Protein AF-A0A4Q3SIM5-F1 (afdb_monomer_lite)

Radius of gyration: 37.57 Å; chains: 1; bounding box: 42×60×110 Å

Foldseek 3Di:
DDDDDDDDDDDDDDDDDDDDDDDDPDPPPPPPPDPPDDDPLRVLVVLVVVLVVVLALVSLVVSCVVCVPDPCVVVSVVSNVVRVVVLVVLVVVLVVVVDPVSVVVSCVVHVPSPD

pLDDT: mean 82.18, std 20.48, range [38.56, 98.62]

Secondary structure (DSSP, 8-state):
-----PPP------------------STTSS-----PPPHHHHHHHHHHHHHHHTSHHHHHHHHHH-TT-TTHHHHHHHHHHHHHHHHHHHHHHHHH-SHHHHHHHHHH-TTS--

Structure (mmCIF, N/CA/C/O backbone):
data_AF-A0A4Q3SIM5-F1
#
_entry.id   AF-A0A4Q3SIM5-F1
#
loop_
_atom_site.group_PDB
_atom_site.id
_atom_site.type_symbol
_atom_site.label_atom_id
_atom_site.label_alt_id
_atom_site.label_comp_id
_atom_site.label_asym_id
_atom_site.label_entity_id
_atom_site.label_seq_id
_atom_site.pdbx_PDB_ins_code
_atom_site.Cartn_x
_atom_site.Cartn_y
_atom_site.Cartn_z
_atom_site.occupancy
_atom_site.B_iso_or_equiv
_atom_site.auth_seq_id
_atom_site.auth_comp_id
_atom_site.auth_asym_id
_atom_site.auth_atom_id
_atom_site.pdbx_PDB_model_num
ATOM 1 N N . MET A 1 1 ? 24.581 -48.963 86.687 1.00 40.38 1 MET A N 1
ATOM 2 C CA . MET A 1 1 ? 23.664 -49.337 85.584 1.00 40.38 1 MET A CA 1
ATOM 3 C C . MET A 1 1 ? 22.261 -48.961 86.050 1.00 40.38 1 MET A C 1
ATOM 5 O O . MET A 1 1 ? 21.754 -49.602 86.950 1.00 40.38 1 MET A O 1
ATOM 9 N N . SER A 1 2 ? 21.833 -47.716 85.843 1.00 38.56 2 SER A N 1
ATOM 10 C CA . SER A 1 2 ? 21.027 -47.254 84.698 1.00 38.56 2 SER A CA 1
ATOM 11 C C . SER A 1 2 ? 19.732 -48.053 84.518 1.00 38.56 2 SER A C 1
ATOM 13 O O . SER A 1 2 ? 19.782 -49.157 83.990 1.00 38.56 2 SER A O 1
ATOM 15 N N . ALA A 1 3 ? 18.597 -47.499 84.958 1.00 40.31 3 ALA A N 1
ATOM 16 C CA . ALA A 1 3 ? 17.528 -47.029 84.069 1.00 40.31 3 ALA A CA 1
ATOM 17 C C . ALA A 1 3 ? 16.211 -46.755 84.829 1.00 40.31 3 ALA A C 1
ATOM 19 O O . ALA A 1 3 ? 15.786 -47.536 85.671 1.00 40.31 3 ALA A O 1
ATOM 20 N N . ALA A 1 4 ? 15.558 -45.675 84.392 1.00 42.41 4 ALA A N 1
ATOM 21 C CA . ALA A 1 4 ? 14.113 -45.460 84.305 1.00 42.41 4 ALA A CA 1
ATOM 22 C C . ALA A 1 4 ? 13.261 -45.416 85.592 1.00 42.41 4 ALA A C 1
ATOM 24 O O . ALA A 1 4 ? 12.912 -46.435 86.175 1.00 42.41 4 ALA A O 1
ATOM 25 N N . ARG A 1 5 ? 12.676 -44.246 85.867 1.00 45.50 5 ARG A N 1
ATOM 26 C CA . ARG A 1 5 ? 11.342 -43.868 85.357 1.00 45.50 5 ARG A CA 1
ATOM 27 C C . ARG A 1 5 ? 11.050 -42.410 85.711 1.00 45.50 5 ARG A C 1
ATOM 29 O O . ARG A 1 5 ? 11.364 -41.951 86.800 1.00 45.50 5 ARG A O 1
ATOM 36 N N . SER A 1 6 ? 10.506 -41.696 84.736 1.00 45.12 6 SER A N 1
ATOM 37 C CA . SER A 1 6 ? 10.245 -40.261 84.769 1.00 45.12 6 SER A CA 1
ATOM 38 C C . SER A 1 6 ? 8.797 -40.021 85.190 1.00 45.12 6 SER A C 1
ATOM 40 O O . SER A 1 6 ? 7.884 -40.437 84.477 1.00 45.12 6 SER A O 1
ATOM 42 N N . ASP A 1 7 ? 8.585 -39.347 86.318 1.00 52.59 7 ASP A N 1
ATOM 43 C CA . ASP A 1 7 ? 7.264 -38.902 86.759 1.00 52.59 7 ASP A CA 1
ATOM 44 C C . ASP A 1 7 ? 6.828 -37.650 85.990 1.00 52.59 7 ASP A C 1
ATOM 46 O O . ASP A 1 7 ? 7.467 -36.596 86.027 1.00 52.59 7 ASP A O 1
ATOM 50 N N . ILE A 1 8 ? 5.711 -37.776 85.279 1.00 53.44 8 ILE A N 1
ATOM 51 C CA . ILE A 1 8 ? 5.031 -36.681 84.592 1.00 53.44 8 ILE A CA 1
ATOM 52 C C . ILE A 1 8 ? 4.026 -36.081 85.575 1.00 53.44 8 ILE A C 1
ATOM 54 O O . ILE A 1 8 ? 3.055 -36.737 85.949 1.0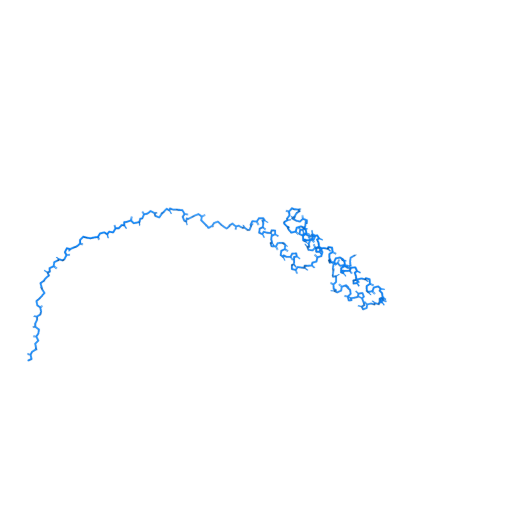0 53.44 8 ILE A O 1
ATOM 58 N N . LYS A 1 9 ? 4.208 -34.809 85.946 1.00 43.09 9 LYS A N 1
ATOM 59 C CA . LYS A 1 9 ? 3.145 -34.004 86.561 1.00 43.09 9 LYS A CA 1
ATOM 60 C C . LYS A 1 9 ? 2.892 -32.749 85.733 1.00 43.09 9 LYS A C 1
ATOM 62 O O . LYS A 1 9 ? 3.723 -31.852 85.627 1.00 43.09 9 LYS A O 1
ATOM 67 N N . THR A 1 10 ? 1.717 -32.742 85.124 1.00 45.31 10 THR A N 1
ATOM 68 C CA . THR A 1 10 ? 1.153 -31.721 84.244 1.00 45.31 10 THR A CA 1
ATOM 69 C C . THR A 1 10 ? 0.891 -30.414 84.997 1.00 45.31 10 THR A C 1
ATOM 71 O O . THR A 1 10 ? 0.291 -30.426 86.071 1.00 45.31 10 THR A O 1
ATOM 74 N N . ALA A 1 11 ? 1.264 -29.277 84.407 1.00 50.34 11 ALA A N 1
ATOM 75 C CA . ALA A 1 11 ? 0.803 -27.948 84.812 1.00 50.34 11 ALA A CA 1
ATOM 76 C C . ALA A 1 11 ? 0.301 -27.183 83.571 1.00 50.34 11 ALA A C 1
ATOM 78 O O . ALA A 1 11 ? 1.015 -27.147 82.565 1.00 50.34 11 ALA A O 1
ATOM 79 N N . PRO A 1 12 ? -0.898 -26.569 83.591 1.00 49.16 12 PRO A N 1
ATOM 80 C CA . PRO A 1 12 ? -1.408 -25.838 82.438 1.00 49.16 12 PRO A CA 1
ATOM 81 C C . PRO A 1 12 ? -0.855 -24.406 82.391 1.00 49.16 12 PRO A C 1
ATOM 83 O O . PRO A 1 12 ? -0.933 -23.650 83.361 1.00 49.16 12 PRO A O 1
ATOM 86 N N . ARG A 1 13 ? -0.323 -24.007 81.229 1.00 58.50 13 ARG A N 1
ATOM 87 C CA . ARG A 1 13 ? 0.082 -22.625 80.936 1.00 58.50 13 ARG A CA 1
ATOM 88 C C . ARG A 1 13 ? -1.114 -21.813 80.431 1.00 58.50 13 ARG A C 1
ATOM 90 O O . ARG A 1 13 ? -1.636 -22.056 79.350 1.00 58.50 13 ARG A O 1
ATOM 97 N N . ARG A 1 14 ? -1.499 -20.801 81.208 1.00 59.22 14 ARG A N 1
ATOM 98 C CA . ARG A 1 14 ? -2.359 -19.674 80.811 1.00 59.22 14 ARG A CA 1
ATOM 99 C C . ARG A 1 14 ? -1.575 -18.766 79.864 1.00 59.22 14 ARG A C 1
ATOM 101 O O . ARG A 1 14 ? -0.466 -18.419 80.235 1.00 59.22 14 ARG A O 1
ATOM 108 N N . ASN A 1 15 ? -2.144 -18.338 78.729 1.00 52.81 15 ASN A N 1
ATOM 109 C CA . ASN A 1 15 ? -1.779 -17.078 78.058 1.00 52.81 15 ASN A CA 1
ATOM 110 C C . ASN A 1 15 ? -2.859 -16.611 77.057 1.00 52.81 15 ASN A C 1
ATOM 112 O O . ASN A 1 15 ? -3.163 -17.284 76.081 1.00 52.81 15 ASN A O 1
ATOM 116 N N . ARG A 1 16 ? -3.418 -15.423 77.325 1.00 61.78 16 ARG A N 1
ATOM 117 C CA . ARG A 1 16 ? -4.335 -14.641 76.478 1.00 61.78 16 ARG A CA 1
ATOM 118 C C . ARG A 1 16 ? -3.514 -13.724 75.567 1.00 61.78 16 ARG A C 1
ATOM 120 O O . ARG A 1 16 ? -2.882 -12.848 76.150 1.00 61.78 16 ARG A O 1
ATOM 127 N N . ARG A 1 17 ? -3.574 -13.832 74.225 1.00 54.09 17 ARG A N 1
ATOM 128 C CA . ARG A 1 17 ? -3.292 -12.730 73.261 1.00 54.09 17 ARG A CA 1
ATOM 129 C C . ARG A 1 17 ? -3.956 -12.962 71.884 1.00 54.09 17 ARG A C 1
ATOM 131 O O . ARG A 1 17 ? -3.762 -14.010 71.292 1.00 54.09 17 ARG A O 1
ATOM 138 N N . LEU A 1 18 ? -4.712 -11.940 71.459 1.00 56.00 18 LEU A N 1
ATOM 139 C CA . LEU A 1 18 ? -5.096 -11.462 70.113 1.00 56.00 18 LEU A CA 1
ATOM 140 C C . LEU A 1 18 ? -5.219 -12.437 68.922 1.00 56.00 18 LEU A C 1
ATOM 142 O O . LEU A 1 18 ? -4.225 -12.962 68.438 1.00 56.00 18 LEU A O 1
ATOM 146 N N . ALA A 1 19 ? -6.409 -12.457 68.310 1.00 52.41 19 ALA A N 1
ATOM 147 C CA . ALA A 1 19 ? -6.571 -12.663 66.871 1.00 52.41 19 ALA A CA 1
ATOM 148 C C . ALA A 1 19 ? -7.595 -11.647 66.336 1.00 52.41 19 ALA A C 1
ATOM 150 O O . ALA A 1 19 ? -8.765 -11.663 66.712 1.00 52.41 19 ALA A O 1
ATOM 151 N N . ILE A 1 20 ? -7.114 -10.719 65.509 1.00 53.84 20 ILE A N 1
ATOM 152 C CA . ILE A 1 20 ? -7.913 -9.781 64.718 1.00 53.84 20 ILE A CA 1
ATOM 153 C C . ILE A 1 20 ? -8.626 -10.609 63.643 1.00 53.84 20 ILE A C 1
ATOM 155 O O . ILE A 1 20 ? -7.967 -11.222 62.805 1.00 53.84 20 ILE A O 1
ATOM 159 N N . LEU A 1 21 ? -9.957 -10.658 63.676 1.00 54.09 21 LEU A N 1
ATOM 160 C CA . LEU A 1 21 ? -10.756 -11.306 62.636 1.00 54.09 21 LEU A CA 1
ATOM 161 C C . LEU A 1 21 ? -10.899 -10.350 61.443 1.00 54.09 21 LEU A C 1
ATOM 163 O O . LEU A 1 21 ? -11.771 -9.486 61.432 1.00 54.09 21 LEU A O 1
ATOM 167 N N . VAL A 1 22 ? -10.042 -10.505 60.434 1.00 54.69 22 VAL A N 1
ATOM 168 C CA . VAL A 1 22 ? -10.318 -10.006 59.080 1.00 54.69 22 VAL A CA 1
ATOM 169 C C . VAL A 1 22 ? -11.207 -11.039 58.393 1.00 54.69 22 VAL A C 1
ATOM 171 O O . VAL A 1 22 ? -10.728 -12.110 58.036 1.00 54.69 22 VAL A O 1
ATOM 174 N N . ALA A 1 23 ? -12.494 -10.742 58.214 1.00 52.38 23 ALA A N 1
ATOM 175 C CA . ALA A 1 23 ? -13.365 -11.509 57.321 1.00 52.38 23 ALA A CA 1
ATOM 176 C C . ALA A 1 23 ? -14.599 -10.691 56.913 1.00 52.38 23 ALA A C 1
ATOM 178 O O . ALA A 1 23 ? -15.694 -10.871 57.435 1.00 52.38 23 ALA A O 1
ATOM 179 N N . ALA A 1 24 ? -14.421 -9.810 55.936 1.00 49.56 24 ALA A N 1
ATOM 180 C CA . ALA A 1 24 ? -15.479 -9.492 54.989 1.00 49.56 24 ALA A CA 1
ATOM 181 C C . ALA A 1 24 ? -14.825 -9.483 53.608 1.00 49.56 24 ALA A C 1
ATOM 183 O O . ALA A 1 24 ? -14.384 -8.454 53.105 1.00 49.56 24 ALA A O 1
ATOM 184 N N . VAL A 1 25 ? -14.671 -10.679 53.037 1.00 55.97 25 VAL A N 1
ATOM 185 C CA . VAL A 1 25 ? -14.401 -10.831 51.608 1.00 55.97 25 VAL A CA 1
ATOM 186 C C . VAL A 1 25 ? -15.656 -10.321 50.911 1.00 55.97 25 VAL A C 1
ATOM 188 O O . VAL A 1 25 ? -16.659 -11.027 50.831 1.00 55.97 25 VAL A O 1
ATOM 191 N N . SER A 1 26 ? -15.647 -9.054 50.503 1.00 55.00 26 SER A N 1
ATOM 192 C CA . SER A 1 26 ? -16.716 -8.488 49.687 1.00 55.00 26 SER A CA 1
ATOM 193 C C . SER A 1 26 ? -16.877 -9.352 48.439 1.00 55.00 26 SER A C 1
ATOM 195 O O . SER A 1 26 ? -15.901 -9.635 47.746 1.00 55.00 26 SER A O 1
ATOM 197 N N . ALA A 1 27 ? -18.111 -9.762 48.147 1.00 56.78 27 ALA A N 1
ATOM 198 C CA . ALA A 1 27 ? -18.493 -10.622 47.026 1.00 56.78 27 ALA A CA 1
ATOM 199 C C . ALA A 1 27 ? -18.291 -9.985 45.628 1.00 56.78 27 ALA A C 1
ATOM 201 O O . ALA A 1 27 ? -18.926 -10.384 44.657 1.00 56.78 27 ALA A O 1
ATOM 202 N N . SER A 1 28 ? -17.390 -9.014 45.492 1.00 55.38 28 SER A N 1
ATOM 203 C CA . SER A 1 28 ? -17.100 -8.299 44.246 1.00 55.38 28 SER A CA 1
ATOM 204 C C . SER A 1 28 ? -16.229 -9.098 43.261 1.00 55.38 28 SER A C 1
ATOM 206 O O . SER A 1 28 ? -15.842 -8.564 42.229 1.00 55.38 28 SER A O 1
ATOM 208 N N . ALA A 1 29 ? -15.905 -10.362 43.556 1.00 58.78 29 ALA A N 1
ATOM 209 C CA . ALA A 1 29 ? -14.963 -11.171 42.777 1.00 58.78 29 ALA A CA 1
ATOM 210 C C . ALA A 1 29 ? -15.607 -12.205 41.822 1.00 58.78 29 ALA A C 1
ATOM 212 O O . ALA A 1 29 ? -14.885 -13.030 41.275 1.00 58.78 29 ALA A O 1
ATOM 213 N N . LEU A 1 30 ? -16.933 -12.199 41.602 1.00 59.66 30 LEU A N 1
ATOM 214 C CA . LEU A 1 30 ? -17.619 -13.253 40.818 1.00 59.66 30 LEU A CA 1
ATOM 215 C C . LEU A 1 30 ? -18.362 -12.792 39.546 1.00 59.66 30 LEU A C 1
ATOM 217 O O . LEU A 1 30 ? -19.101 -13.580 38.967 1.00 59.66 30 LEU A O 1
ATOM 221 N N . LEU A 1 31 ? -18.143 -11.570 39.047 1.00 60.88 31 LEU A N 1
ATOM 222 C CA . LEU A 1 31 ? -18.735 -11.096 37.774 1.00 60.88 31 LEU A CA 1
ATOM 223 C C . LEU A 1 31 ? -17.696 -10.815 36.671 1.00 60.88 31 LEU A C 1
ATOM 225 O O . LEU A 1 31 ? -17.934 -10.011 35.778 1.00 60.88 31 LEU A O 1
ATOM 229 N N . GLY A 1 32 ? -16.522 -11.444 36.737 1.00 61.44 32 GLY A N 1
ATOM 230 C CA . GLY A 1 32 ? -15.381 -11.121 35.868 1.00 61.44 32 GLY A CA 1
ATOM 231 C C . GLY A 1 32 ? -15.095 -12.098 34.727 1.00 61.44 32 GLY A C 1
ATOM 232 O O . GLY A 1 32 ? -14.013 -12.027 34.162 1.00 61.44 32 GLY A O 1
ATOM 233 N N . ALA A 1 33 ? -16.001 -13.026 34.413 1.00 58.62 33 ALA A N 1
ATOM 234 C CA . ALA A 1 33 ? -15.818 -14.007 33.335 1.00 58.62 33 ALA A CA 1
ATOM 235 C C . ALA A 1 33 ? -16.740 -13.744 32.131 1.00 58.62 33 ALA A C 1
ATOM 237 O O . ALA A 1 33 ? -17.175 -14.678 31.464 1.00 58.62 33 ALA A O 1
ATOM 238 N N . CYS A 1 34 ? -17.070 -12.480 31.858 1.00 56.72 34 CYS A N 1
ATOM 239 C CA . CYS A 1 34 ? -17.666 -12.123 30.577 1.00 56.72 34 CYS A CA 1
ATOM 240 C C . CYS A 1 34 ? -16.530 -11.959 29.564 1.00 56.72 34 CYS A C 1
ATOM 242 O O . CYS A 1 34 ? -15.658 -11.112 29.748 1.00 56.72 34 CYS A O 1
ATOM 244 N N . GLU A 1 35 ? -16.543 -12.773 28.514 1.00 63.75 35 GLU A N 1
ATOM 245 C CA . GLU A 1 35 ? -15.701 -12.636 27.327 1.00 63.75 35 GLU A CA 1
ATOM 246 C C . GLU A 1 35 ? -15.997 -11.284 26.662 1.00 63.75 35 GLU A C 1
ATOM 248 O O . GLU A 1 35 ? -16.870 -11.158 25.804 1.00 63.75 35 GLU A O 1
ATOM 253 N N . VAL A 1 36 ? -15.318 -10.225 27.102 1.00 76.81 36 VAL A N 1
ATOM 254 C CA . VAL A 1 36 ? -15.355 -8.947 26.396 1.00 76.81 36 VAL A CA 1
ATOM 255 C C . VAL A 1 36 ? -14.506 -9.143 25.147 1.00 76.81 36 VAL A C 1
ATOM 257 O O . VAL A 1 36 ? -13.280 -9.196 25.219 1.00 76.81 36 VAL A O 1
ATOM 260 N N . GLY A 1 37 ? -15.176 -9.341 24.012 1.00 85.38 37 GLY A N 1
ATOM 261 C CA . GLY A 1 37 ? -14.531 -9.357 22.702 1.00 85.38 37 GLY A CA 1
ATOM 262 C C . GLY A 1 37 ? -13.778 -8.048 22.429 1.00 85.38 37 GLY A C 1
ATOM 263 O O . GLY A 1 37 ? -13.960 -7.066 23.155 1.00 85.38 37 GLY A O 1
ATOM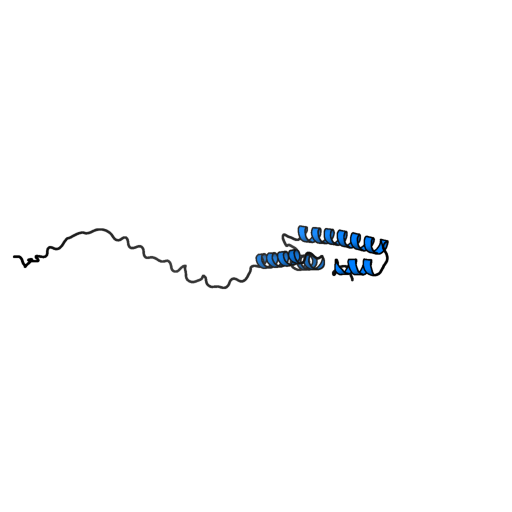 264 N N . PRO A 1 38 ? -12.936 -8.010 21.383 1.00 91.88 38 PRO A N 1
ATOM 265 C CA . PRO A 1 38 ? -12.120 -6.841 21.104 1.00 91.88 38 PRO A CA 1
ATOM 266 C C . PRO A 1 38 ? -12.998 -5.610 20.866 1.00 91.88 38 PRO A C 1
ATOM 268 O O . PRO A 1 38 ? -14.026 -5.654 20.186 1.00 91.88 38 PRO A O 1
ATOM 271 N N . THR A 1 39 ? -12.570 -4.491 21.430 1.00 92.81 39 THR A N 1
ATOM 272 C CA . THR A 1 39 ? -13.185 -3.185 21.221 1.00 92.81 39 THR A CA 1
ATOM 273 C C . THR A 1 39 ? -13.024 -2.741 19.762 1.00 92.81 39 THR A C 1
ATOM 275 O O . THR A 1 39 ? -12.072 -3.142 19.087 1.00 92.81 39 THR A O 1
ATOM 278 N N . PRO A 1 40 ? -13.885 -1.843 19.249 1.00 90.88 40 PRO A N 1
ATOM 279 C CA . PRO A 1 40 ? -13.717 -1.294 17.902 1.00 90.88 40 PRO A CA 1
ATOM 280 C C . PRO A 1 40 ? -12.339 -0.657 17.664 1.00 90.88 40 PRO A C 1
ATOM 282 O O . PRO A 1 40 ? -11.813 -0.736 16.556 1.00 90.88 40 PRO A O 1
ATOM 285 N N . ALA A 1 41 ? -11.744 -0.060 18.702 1.00 90.50 41 ALA A N 1
ATOM 286 C CA . ALA A 1 41 ? -1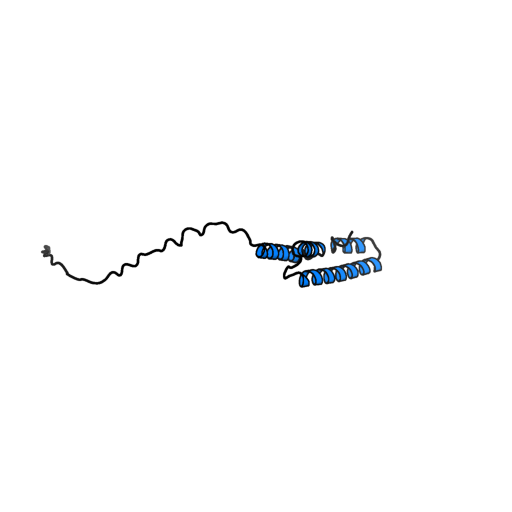0.402 0.510 18.642 1.00 90.50 41 ALA A CA 1
ATOM 287 C C . ALA A 1 41 ? -9.320 -0.574 18.494 1.00 90.50 41 ALA A C 1
ATOM 289 O O . ALA A 1 41 ? -8.416 -0.426 17.674 1.00 90.50 41 ALA A O 1
ATOM 290 N N . GLU A 1 42 ? -9.432 -1.687 19.223 1.00 93.75 42 GLU A N 1
ATOM 291 C CA . GLU A 1 42 ? -8.520 -2.830 19.083 1.00 93.75 42 GLU A CA 1
ATOM 292 C C . GLU A 1 42 ? -8.644 -3.484 17.704 1.00 93.75 42 GLU A C 1
ATOM 294 O O . GLU A 1 42 ? -7.630 -3.777 17.075 1.00 93.75 42 GLU A O 1
ATOM 299 N N . ILE A 1 43 ? -9.868 -3.634 17.184 1.00 94.88 43 ILE A N 1
ATOM 300 C CA . ILE A 1 43 ? -10.088 -4.137 15.821 1.00 94.88 43 ILE A CA 1
ATOM 301 C C . ILE A 1 43 ? -9.443 -3.185 14.801 1.00 94.88 43 ILE A C 1
ATOM 303 O O . ILE A 1 43 ? -8.703 -3.634 13.930 1.00 94.88 43 ILE A O 1
ATOM 307 N N . ALA A 1 44 ? -9.647 -1.870 14.933 1.00 94.62 44 ALA A N 1
ATOM 308 C CA . ALA A 1 44 ? -9.016 -0.885 14.053 1.00 94.62 44 ALA A CA 1
ATOM 309 C C . ALA A 1 44 ? -7.480 -0.952 14.102 1.00 94.62 44 ALA A C 1
ATOM 311 O O . ALA A 1 44 ? -6.824 -0.848 13.066 1.00 94.62 44 ALA A O 1
ATOM 312 N N . GLN A 1 45 ? -6.897 -1.168 15.284 1.00 96.50 45 GLN A N 1
ATOM 313 C CA . GLN A 1 45 ? -5.456 -1.360 15.442 1.00 96.50 45 GLN A CA 1
ATOM 314 C C . GLN A 1 45 ? -4.969 -2.628 14.728 1.00 96.50 45 GLN A C 1
ATOM 316 O O . GLN A 1 45 ? -3.932 -2.604 14.065 1.00 96.50 45 GLN A O 1
ATOM 321 N N . MET A 1 46 ? -5.706 -3.735 14.841 1.00 97.06 46 MET A N 1
ATOM 322 C CA . MET A 1 46 ? -5.382 -4.986 14.149 1.00 97.06 46 MET A CA 1
ATOM 323 C C . MET A 1 46 ? -5.455 -4.827 12.627 1.00 97.06 46 MET A C 1
ATOM 325 O O . MET A 1 46 ? -4.553 -5.282 11.921 1.00 97.06 46 MET A O 1
ATOM 329 N N . GLU A 1 47 ? -6.480 -4.143 12.117 1.00 97.81 47 GLU A N 1
ATOM 330 C CA . GLU A 1 47 ? -6.624 -3.854 10.686 1.00 97.81 47 GLU A CA 1
ATOM 331 C C . GLU A 1 47 ? -5.523 -2.920 10.174 1.00 97.81 47 GLU A C 1
ATOM 333 O O . GLU A 1 47 ? -4.956 -3.158 9.106 1.00 97.81 47 GLU A O 1
ATOM 338 N N . TRP A 1 48 ? -5.135 -1.914 10.963 1.00 98.00 48 TRP A N 1
ATOM 339 C CA . TRP A 1 48 ? -3.969 -1.085 10.663 1.00 98.00 48 TRP A CA 1
ATOM 340 C C . TRP A 1 48 ? -2.693 -1.923 10.566 1.00 98.00 48 TRP A C 1
ATOM 342 O O . TRP A 1 48 ? -1.955 -1.814 9.589 1.00 98.00 48 TRP A O 1
ATOM 352 N N . GLN A 1 49 ? -2.440 -2.798 11.541 1.00 98.38 49 GLN A N 1
ATOM 353 C CA . GLN A 1 49 ? -1.273 -3.678 11.512 1.00 98.38 49 GLN A CA 1
ATOM 354 C C . GLN A 1 49 ? -1.294 -4.609 10.297 1.00 98.38 49 GLN A C 1
ATOM 356 O O . GLN A 1 49 ? -0.247 -4.868 9.709 1.00 98.38 49 GLN A O 1
ATOM 361 N N . THR A 1 50 ? -2.463 -5.111 9.901 1.00 98.25 50 THR A N 1
ATOM 362 C CA . THR A 1 50 ? -2.609 -5.913 8.682 1.00 98.25 50 THR A CA 1
ATOM 363 C C . THR A 1 50 ? -2.265 -5.099 7.441 1.00 98.25 50 THR A C 1
ATOM 365 O O . THR A 1 50 ? -1.449 -5.552 6.639 1.00 98.25 50 THR A O 1
ATOM 368 N N . ALA A 1 51 ? -2.801 -3.883 7.308 1.00 98.50 51 ALA A N 1
ATOM 369 C CA . ALA A 1 51 ? -2.472 -2.997 6.196 1.00 98.50 51 ALA A CA 1
ATOM 370 C C . ALA A 1 51 ? -0.975 -2.658 6.155 1.00 98.50 51 ALA A C 1
ATOM 372 O O . ALA A 1 51 ? -0.356 -2.754 5.100 1.00 98.50 51 ALA A O 1
ATOM 373 N N . ALA A 1 52 ? -0.378 -2.358 7.311 1.00 98.38 52 ALA A N 1
ATOM 374 C CA . ALA A 1 52 ? 1.043 -2.059 7.444 1.00 98.38 52 ALA A CA 1
ATOM 375 C C . ALA A 1 52 ? 1.955 -3.258 7.140 1.00 98.38 52 ALA A C 1
ATOM 377 O O . ALA A 1 52 ? 3.051 -3.068 6.626 1.00 98.38 52 ALA A O 1
ATOM 378 N N . ARG A 1 53 ? 1.518 -4.490 7.433 1.00 98.38 53 ARG A N 1
ATOM 379 C CA . ARG A 1 53 ? 2.255 -5.709 7.056 1.00 98.38 53 ARG A CA 1
ATOM 380 C C . ARG A 1 53 ? 2.176 -5.999 5.563 1.00 98.38 53 ARG A C 1
ATOM 382 O O . ARG A 1 53 ? 3.144 -6.499 5.002 1.00 98.38 53 ARG A O 1
ATOM 389 N N . LEU A 1 54 ? 1.019 -5.756 4.950 1.00 97.94 54 LEU A N 1
ATOM 390 C CA . LEU A 1 54 ? 0.848 -5.938 3.511 1.00 97.94 54 LEU A CA 1
ATOM 391 C C . LEU A 1 54 ? 1.590 -4.855 2.723 1.00 97.94 54 LEU A C 1
ATOM 393 O O . LEU A 1 54 ? 2.097 -5.158 1.651 1.00 97.94 54 LEU A O 1
ATOM 397 N N . ASP A 1 55 ? 1.642 -3.629 3.249 1.00 97.69 55 ASP A N 1
ATOM 398 C CA . ASP A 1 55 ? 2.350 -2.477 2.677 1.00 97.69 55 ASP A CA 1
ATOM 399 C C . ASP A 1 55 ? 2.050 -2.264 1.183 1.00 97.69 55 ASP A C 1
ATOM 401 O O . ASP A 1 55 ? 2.933 -2.088 0.347 1.00 97.69 55 ASP A O 1
ATOM 405 N N . THR A 1 56 ? 0.764 -2.319 0.829 1.00 97.75 56 THR A N 1
ATOM 406 C CA . THR A 1 56 ? 0.298 -2.101 -0.547 1.00 97.75 56 THR A CA 1
ATOM 407 C C . THR A 1 56 ? -0.776 -1.017 -0.586 1.00 97.75 56 THR A C 1
ATOM 409 O O . THR A 1 56 ? -1.556 -0.906 0.369 1.00 97.75 56 THR A O 1
ATOM 412 N N . PRO A 1 57 ? -0.903 -0.252 -1.690 1.00 97.88 57 PRO A N 1
ATOM 413 C CA . PRO A 1 57 ? -1.959 0.750 -1.805 1.00 97.88 57 PRO A CA 1
ATOM 414 C C . PRO A 1 57 ? -3.370 0.186 -1.551 1.00 97.88 57 PRO A C 1
ATOM 416 O O . PRO A 1 57 ? -4.081 0.770 -0.733 1.00 97.88 57 PRO A O 1
ATOM 419 N N . PRO A 1 58 ? -3.770 -0.981 -2.110 1.00 97.44 58 PRO A N 1
ATOM 420 C CA . PRO A 1 58 ? -5.091 -1.552 -1.843 1.00 97.44 58 PRO A CA 1
ATOM 421 C C . PRO A 1 58 ? -5.351 -1.882 -0.367 1.00 97.44 58 PRO A C 1
ATOM 423 O O . PRO A 1 58 ? -6.487 -1.767 0.091 1.00 97.44 58 PRO A O 1
ATOM 426 N N . ALA A 1 59 ? -4.326 -2.288 0.391 1.00 98.25 59 ALA A N 1
ATOM 427 C CA . ALA A 1 59 ? -4.480 -2.610 1.809 1.00 98.25 59 ALA A CA 1
ATOM 428 C C . ALA A 1 59 ? -4.743 -1.349 2.648 1.00 98.25 59 ALA A C 1
ATOM 430 O O . ALA A 1 59 ? -5.656 -1.323 3.475 1.00 98.25 59 ALA A O 1
ATOM 431 N N . TYR A 1 60 ? -4.004 -0.271 2.382 1.00 98.44 60 TYR A N 1
ATOM 432 C CA . TYR A 1 60 ? -4.241 1.023 3.023 1.00 98.44 60 TYR A CA 1
ATOM 433 C C . TYR A 1 60 ? -5.570 1.654 2.593 1.00 98.44 60 TYR A C 1
ATOM 435 O O . TYR A 1 60 ? -6.281 2.212 3.426 1.00 98.44 60 TYR A O 1
ATOM 443 N N . GLU A 1 61 ? -5.954 1.535 1.321 1.00 98.00 61 GLU A N 1
ATOM 444 C CA . GLU A 1 61 ? -7.261 1.990 0.829 1.00 98.00 61 GLU A CA 1
ATOM 445 C C . GLU A 1 61 ? -8.415 1.245 1.512 1.00 98.00 61 GLU A C 1
ATOM 447 O O . GLU A 1 61 ? -9.426 1.855 1.870 1.00 98.00 61 GLU A O 1
ATOM 452 N N . ALA A 1 62 ? -8.262 -0.064 1.741 1.00 97.94 62 ALA A N 1
ATOM 453 C CA . ALA A 1 62 ? -9.233 -0.850 2.491 1.00 97.94 62 ALA A CA 1
ATOM 454 C C . ALA A 1 62 ? -9.352 -0.361 3.941 1.00 97.94 62 ALA A C 1
ATOM 456 O O . ALA A 1 62 ? -10.472 -0.139 4.407 1.00 97.94 62 ALA A O 1
ATOM 457 N N . TYR A 1 63 ? -8.222 -0.115 4.612 1.00 97.94 63 TYR A N 1
ATOM 458 C CA . TYR A 1 63 ? -8.197 0.461 5.957 1.00 97.94 63 TYR A CA 1
ATOM 459 C C . TYR A 1 63 ? -8.915 1.819 6.007 1.00 97.94 63 TYR A C 1
ATOM 461 O O . TYR A 1 63 ? -9.829 2.005 6.806 1.00 97.94 63 TYR A O 1
ATOM 469 N N . LEU A 1 64 ? -8.581 2.744 5.100 1.00 98.12 64 LEU A N 1
ATOM 470 C CA . LEU A 1 64 ? -9.193 4.077 5.031 1.00 98.12 64 LEU A CA 1
ATOM 471 C C . LEU A 1 64 ? -10.711 4.031 4.813 1.00 98.12 64 LEU A C 1
ATOM 473 O O . LEU A 1 64 ? -11.436 4.887 5.320 1.00 98.12 64 LEU A O 1
ATOM 477 N N . ARG A 1 65 ? -11.197 3.046 4.048 1.00 97.88 65 ARG A N 1
ATOM 478 C CA . ARG A 1 65 ? -12.630 2.849 3.795 1.00 97.88 65 ARG A CA 1
ATOM 479 C C . ARG A 1 65 ? -13.363 2.307 5.021 1.00 97.88 65 ARG A C 1
ATOM 481 O O . ARG A 1 65 ? -14.494 2.714 5.265 1.00 97.88 65 ARG A O 1
ATOM 488 N N . LEU A 1 66 ? -12.742 1.389 5.761 1.00 96.38 66 LEU A N 1
ATOM 489 C CA . LEU A 1 66 ? -13.326 0.790 6.965 1.00 96.38 66 LEU A CA 1
ATOM 490 C C . LEU A 1 66 ? -13.253 1.737 8.175 1.00 96.38 66 LEU A C 1
ATOM 492 O O . LEU A 1 66 ? -14.157 1.733 9.007 1.00 96.38 66 LEU A O 1
ATOM 496 N N . TYR A 1 67 ? -12.221 2.583 8.240 1.00 95.88 67 TYR A N 1
ATOM 497 C CA . TYR A 1 67 ? -11.928 3.468 9.371 1.00 95.88 67 TYR A CA 1
ATOM 498 C C . TYR A 1 67 ? -11.754 4.934 8.927 1.00 95.88 67 TYR A C 1
ATOM 500 O O . TYR A 1 67 ? -10.683 5.520 9.080 1.00 95.88 67 TYR A O 1
ATOM 508 N N . PRO A 1 68 ? -12.806 5.602 8.415 1.00 94.19 68 PRO A N 1
ATOM 509 C CA . PRO A 1 68 ? -12.705 6.948 7.833 1.00 94.19 68 PRO A CA 1
ATOM 510 C C . PRO A 1 68 ? -12.323 8.060 8.828 1.00 94.19 68 PRO A C 1
ATOM 512 O O . PRO A 1 68 ? -11.897 9.134 8.405 1.00 94.19 68 PRO A O 1
ATOM 515 N N . ALA A 1 69 ? -12.419 7.798 10.134 1.00 91.56 69 ALA A N 1
ATOM 516 C CA . ALA A 1 69 ? -11.957 8.675 11.214 1.00 91.56 69 ALA A CA 1
ATOM 517 C C . ALA A 1 69 ? -10.873 8.014 12.098 1.00 91.56 69 ALA A C 1
ATOM 519 O O . ALA A 1 69 ? -10.704 8.394 13.253 1.00 91.56 69 ALA A O 1
ATOM 520 N N . GLY A 1 70 ? -10.174 6.996 11.581 1.00 92.12 70 GLY A N 1
ATOM 521 C CA . GLY A 1 70 ? -9.097 6.304 12.287 1.00 92.12 70 GLY A CA 1
ATOM 522 C C . GLY A 1 70 ? -7.845 7.167 12.471 1.00 92.12 70 GLY A C 1
ATOM 523 O O . GLY A 1 70 ? -7.535 8.030 11.647 1.00 92.12 70 GLY A O 1
ATOM 524 N N . GLU A 1 71 ? -7.096 6.894 13.540 1.00 95.06 71 GLU A N 1
ATOM 525 C CA . GLU A 1 71 ? -5.855 7.604 13.891 1.00 95.06 71 GLU A CA 1
ATOM 526 C C . GLU A 1 71 ? -4.792 7.515 12.780 1.00 95.06 71 GLU A C 1
ATOM 528 O O . GLU A 1 71 ? -4.058 8.469 12.526 1.00 95.06 71 GLU A O 1
ATOM 533 N N . PHE A 1 72 ? -4.754 6.401 12.042 1.00 97.00 72 PHE A N 1
ATOM 534 C CA . PHE A 1 72 ? -3.729 6.141 11.029 1.00 97.00 72 PHE A CA 1
ATOM 535 C C . PHE A 1 72 ? -4.064 6.684 9.637 1.00 97.00 72 PHE A C 1
ATOM 537 O O . PHE A 1 72 ? -3.333 6.420 8.684 1.00 97.00 72 PHE A O 1
ATOM 544 N N . ASN A 1 73 ? -5.134 7.466 9.477 1.00 97.06 73 ASN A N 1
ATOM 545 C CA . ASN A 1 73 ? -5.583 7.908 8.154 1.00 97.06 73 ASN A CA 1
ATOM 546 C C . ASN A 1 73 ? -4.569 8.784 7.420 1.00 97.06 73 ASN A C 1
ATOM 548 O O . ASN A 1 73 ? -4.402 8.652 6.207 1.00 97.06 73 ASN A O 1
ATOM 552 N N . VAL A 1 74 ? -3.878 9.667 8.142 1.00 97.88 74 VAL A N 1
ATOM 553 C CA . VAL A 1 74 ? -2.818 10.502 7.559 1.00 97.88 74 VAL A CA 1
ATOM 554 C C . VAL A 1 74 ? -1.659 9.624 7.088 1.00 97.88 74 VAL A C 1
ATOM 556 O O . VAL A 1 74 ? -1.227 9.744 5.944 1.00 97.88 74 VAL A O 1
ATOM 559 N N . VAL A 1 75 ? -1.224 8.685 7.932 1.00 98.12 75 VAL A N 1
ATOM 560 C CA . VAL A 1 75 ? -0.115 7.770 7.632 1.00 98.12 75 VAL A CA 1
ATOM 561 C C . VAL A 1 75 ? -0.453 6.865 6.446 1.00 98.12 75 VAL A C 1
ATOM 563 O O . VAL A 1 75 ? 0.344 6.740 5.523 1.00 98.12 75 VAL A O 1
ATOM 566 N N . ALA A 1 76 ? -1.656 6.288 6.416 1.00 98.44 76 ALA A N 1
ATOM 567 C CA . ALA A 1 76 ? -2.120 5.444 5.319 1.00 98.44 76 ALA A CA 1
ATOM 568 C C . ALA A 1 76 ? -2.140 6.203 3.982 1.00 98.44 76 ALA A C 1
ATOM 570 O O . ALA A 1 76 ? -1.662 5.689 2.973 1.00 98.44 76 ALA A O 1
ATOM 571 N N . ARG A 1 77 ? -2.644 7.447 3.964 1.00 98.50 77 ARG A N 1
ATOM 572 C CA . ARG A 1 77 ? -2.654 8.286 2.751 1.00 98.50 77 ARG A CA 1
ATOM 573 C C . ARG A 1 77 ? -1.248 8.621 2.274 1.00 98.50 77 ARG A C 1
ATOM 575 O O . ARG A 1 77 ? -0.983 8.519 1.081 1.00 98.50 77 ARG A O 1
ATOM 582 N N . GLN A 1 78 ? -0.364 8.994 3.195 1.00 98.62 78 GLN A N 1
ATOM 583 C CA . GLN A 1 78 ? 1.028 9.269 2.863 1.00 98.62 78 GLN A CA 1
ATOM 584 C C . GLN A 1 78 ? 1.707 8.027 2.280 1.00 98.62 78 GLN A C 1
ATOM 586 O O . GLN A 1 78 ? 2.373 8.112 1.251 1.00 98.62 78 GLN A O 1
ATOM 591 N N . ARG A 1 79 ? 1.476 6.857 2.881 1.00 98.50 79 ARG A N 1
ATOM 592 C CA . ARG A 1 79 ? 2.088 5.619 2.412 1.00 98.50 79 ARG A CA 1
ATOM 593 C C . ARG A 1 79 ? 1.589 5.194 1.032 1.00 98.50 79 ARG A C 1
ATOM 595 O O . ARG A 1 79 ? 2.387 4.758 0.209 1.00 98.50 79 ARG A O 1
ATOM 602 N N . ILE A 1 80 ? 0.296 5.376 0.750 1.00 98.50 80 ILE A N 1
ATOM 603 C CA . ILE A 1 80 ? -0.268 5.176 -0.596 1.00 98.50 80 ILE A CA 1
ATOM 604 C C . ILE A 1 80 ? 0.467 6.041 -1.623 1.00 98.50 80 ILE A C 1
ATOM 606 O O . ILE A 1 80 ? 0.834 5.540 -2.684 1.00 98.50 80 ILE A O 1
ATOM 610 N N . GLU A 1 81 ? 0.688 7.320 -1.318 1.00 98.44 81 GLU A N 1
ATOM 611 C CA . GLU A 1 81 ? 1.371 8.234 -2.234 1.00 98.44 81 GLU A CA 1
ATOM 612 C C . GLU A 1 81 ? 2.823 7.809 -2.482 1.00 98.44 81 GLU A C 1
ATOM 614 O O . GLU A 1 81 ? 3.255 7.702 -3.628 1.00 98.44 81 GLU A O 1
ATOM 619 N N . G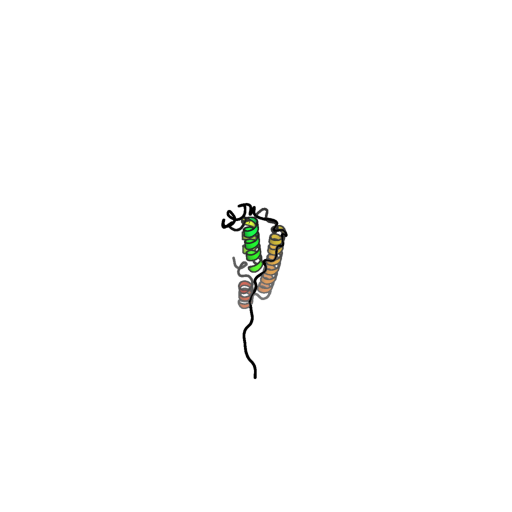LU A 1 82 ? 3.561 7.470 -1.423 1.00 98.38 82 GLU A N 1
ATOM 620 C CA . GLU A 1 82 ? 4.937 6.973 -1.532 1.00 98.38 82 GLU A CA 1
ATOM 621 C C . GLU A 1 82 ? 5.035 5.719 -2.412 1.00 98.38 82 GLU A C 1
ATOM 623 O O . GLU A 1 82 ? 5.904 5.637 -3.283 1.00 98.38 82 GLU A O 1
ATOM 628 N N . LEU A 1 83 ? 4.133 4.755 -2.214 1.00 97.44 83 LEU A N 1
ATOM 629 C CA . LEU A 1 83 ? 4.099 3.513 -2.987 1.00 97.44 83 LEU A CA 1
ATOM 630 C C . LEU A 1 83 ? 3.761 3.770 -4.462 1.00 97.44 83 LEU A C 1
ATOM 632 O O . LEU A 1 83 ? 4.381 3.176 -5.343 1.00 97.44 83 LEU A O 1
ATOM 636 N N . ARG A 1 84 ? 2.841 4.697 -4.753 1.00 96.31 84 ARG A N 1
ATOM 637 C CA . ARG A 1 84 ? 2.494 5.086 -6.131 1.00 96.31 84 ARG A CA 1
ATOM 638 C C . ARG A 1 84 ? 3.639 5.803 -6.843 1.00 96.31 84 ARG A C 1
ATOM 640 O O . ARG A 1 84 ? 3.875 5.559 -8.025 1.00 96.31 84 ARG A O 1
ATOM 647 N N . ILE A 1 85 ? 4.385 6.653 -6.136 1.00 97.44 85 ILE A N 1
ATOM 648 C CA . ILE A 1 85 ? 5.588 7.297 -6.684 1.00 97.44 85 ILE A CA 1
ATOM 649 C C . ILE A 1 85 ? 6.636 6.238 -7.056 1.00 97.44 85 ILE A C 1
ATOM 651 O O . ILE A 1 85 ? 7.209 6.298 -8.148 1.00 97.44 85 ILE A O 1
ATOM 655 N N . GLN A 1 86 ? 6.868 5.255 -6.179 1.00 96.06 86 GLN A N 1
ATOM 656 C CA . GLN A 1 86 ? 7.811 4.156 -6.425 1.00 96.06 86 GLN A CA 1
ATOM 657 C C . GLN A 1 86 ? 7.395 3.303 -7.627 1.00 96.06 86 GLN A C 1
ATOM 659 O O . GLN A 1 86 ? 8.215 3.031 -8.506 1.00 96.06 86 GLN A O 1
ATOM 664 N N . GLU A 1 87 ? 6.116 2.939 -7.696 1.00 96.50 87 GLU A N 1
ATOM 665 C CA . GLU A 1 87 ? 5.538 2.185 -8.805 1.00 96.50 87 GLU A CA 1
ATOM 666 C C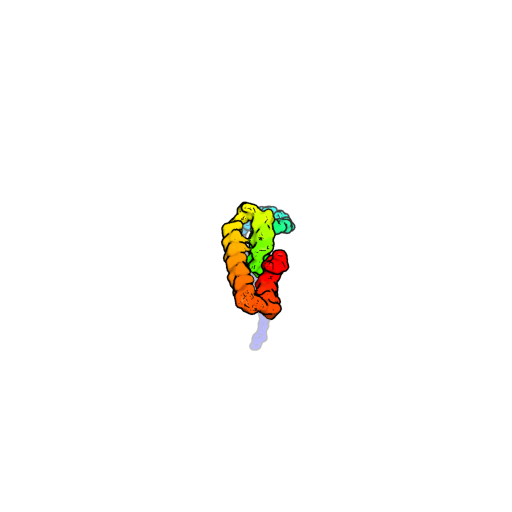 . GLU A 1 87 ? 5.703 2.929 -10.133 1.00 96.50 87 GLU A C 1
ATOM 668 O O . GLU A 1 87 ? 6.237 2.368 -11.092 1.00 96.50 87 GLU A O 1
ATOM 673 N N . ASN A 1 88 ? 5.336 4.214 -10.189 1.00 96.06 88 ASN A N 1
ATOM 674 C CA . ASN A 1 88 ? 5.501 5.014 -11.398 1.00 96.06 88 ASN A CA 1
ATOM 675 C C . ASN A 1 88 ? 6.977 5.090 -11.820 1.00 96.06 88 ASN A C 1
ATOM 677 O O . ASN A 1 88 ? 7.289 4.924 -12.998 1.00 96.06 88 ASN A O 1
ATOM 681 N N . ALA A 1 89 ? 7.908 5.280 -10.880 1.00 96.56 89 ALA A N 1
ATOM 682 C CA . ALA A 1 89 ? 9.336 5.280 -11.191 1.00 96.56 89 ALA A CA 1
ATOM 683 C C . ALA A 1 89 ? 9.803 3.936 -11.784 1.00 96.56 89 ALA A C 1
ATOM 685 O O . ALA A 1 89 ? 10.560 3.923 -12.761 1.00 96.56 89 ALA A O 1
ATOM 686 N N . ALA A 1 90 ? 9.327 2.816 -11.234 1.00 96.31 90 ALA A N 1
ATOM 687 C CA . ALA A 1 90 ? 9.623 1.480 -11.740 1.00 96.31 90 ALA A CA 1
ATOM 688 C C . ALA A 1 90 ? 9.024 1.244 -13.136 1.00 96.31 90 ALA A C 1
ATOM 690 O O . ALA A 1 90 ? 9.710 0.715 -14.012 1.00 96.31 90 ALA A O 1
ATOM 691 N N . TYR A 1 91 ? 7.793 1.697 -13.372 1.00 95.94 91 TYR A N 1
ATOM 692 C CA . TYR A 1 91 ? 7.143 1.620 -14.676 1.00 95.94 91 TYR A CA 1
ATOM 693 C C . TYR A 1 91 ? 7.890 2.439 -15.736 1.00 95.94 91 TYR A C 1
ATOM 695 O O . TYR A 1 91 ? 8.193 1.930 -16.815 1.00 95.94 91 TYR A O 1
ATOM 703 N N . GLN A 1 92 ? 8.278 3.683 -15.426 1.00 97.56 92 GLN A N 1
ATOM 704 C CA . GLN A 1 92 ? 9.076 4.490 -16.355 1.00 97.56 92 GLN A CA 1
ATOM 705 C C . GLN A 1 92 ? 10.442 3.854 -16.642 1.00 97.56 92 GLN A C 1
ATOM 707 O O . GLN A 1 92 ? 10.952 3.980 -17.752 1.00 97.56 92 GLN A O 1
ATOM 712 N N . ALA A 1 93 ? 11.047 3.162 -15.672 1.00 96.81 93 ALA A N 1
ATOM 713 C CA . ALA A 1 93 ? 12.278 2.416 -15.910 1.00 96.81 93 ALA A CA 1
ATOM 714 C C . ALA A 1 93 ? 12.062 1.246 -16.879 1.00 96.81 93 ALA A C 1
ATOM 716 O O . ALA A 1 93 ? 12.850 1.102 -17.812 1.00 96.81 93 ALA A O 1
ATOM 717 N N . ALA A 1 94 ? 10.983 0.475 -16.712 1.00 97.50 94 ALA A N 1
ATOM 718 C CA . ALA A 1 94 ? 10.636 -0.604 -17.635 1.00 97.50 94 ALA A CA 1
ATOM 719 C C . ALA A 1 94 ? 10.391 -0.074 -19.055 1.00 97.50 94 ALA A C 1
ATOM 721 O O . ALA A 1 94 ? 10.978 -0.581 -20.005 1.00 97.50 94 ALA A O 1
ATOM 722 N N . ARG A 1 95 ? 9.640 1.028 -19.187 1.00 97.50 95 ARG A N 1
ATOM 723 C CA . ARG A 1 95 ? 9.385 1.700 -20.472 1.00 97.50 95 ARG A CA 1
ATOM 724 C C . ARG A 1 95 ? 10.632 2.220 -21.179 1.00 97.50 95 ARG A C 1
ATOM 726 O O . ARG A 1 95 ? 10.636 2.308 -22.397 1.00 97.50 95 ARG A O 1
ATOM 733 N N . ARG A 1 96 ? 11.671 2.620 -20.439 1.00 98.12 96 ARG A N 1
ATOM 734 C CA . ARG A 1 96 ? 12.945 3.048 -21.044 1.00 98.12 96 ARG A CA 1
ATOM 735 C C . ARG A 1 96 ? 13.735 1.878 -21.629 1.00 98.12 96 ARG A C 1
ATOM 737 O O . ARG A 1 96 ? 14.513 2.097 -22.548 1.00 98.12 96 ARG A O 1
ATOM 744 N N . ILE A 1 97 ? 13.583 0.686 -21.054 1.00 97.94 97 ILE A N 1
ATOM 745 C CA . ILE A 1 97 ? 14.261 -0.538 -21.503 1.00 97.94 97 ILE A CA 1
ATOM 746 C C . ILE A 1 97 ? 13.467 -1.205 -22.634 1.00 97.94 97 ILE A C 1
ATOM 748 O O . ILE A 1 97 ? 14.066 -1.718 -23.572 1.00 97.94 97 ILE A O 1
ATOM 752 N N . ASP A 1 98 ? 12.136 -1.159 -22.536 1.00 97.31 98 ASP A N 1
ATOM 753 C CA . ASP A 1 98 ? 11.161 -1.596 -23.538 1.00 97.31 98 ASP A CA 1
ATOM 754 C C . ASP A 1 98 ? 11.354 -3.035 -24.038 1.00 97.31 98 ASP A C 1
ATOM 756 O O . ASP A 1 98 ? 11.421 -3.317 -25.233 1.00 97.31 98 ASP A O 1
ATOM 760 N N . ASN A 1 99 ? 11.456 -3.972 -23.097 1.00 98.25 99 ASN A N 1
ATOM 761 C CA . ASN A 1 99 ? 11.489 -5.399 -23.394 1.00 98.25 99 ASN A CA 1
ATOM 762 C C . ASN A 1 99 ? 10.659 -6.203 -22.387 1.00 98.25 99 ASN A C 1
ATOM 764 O O . ASN A 1 99 ? 10.291 -5.708 -21.320 1.00 98.25 99 ASN A O 1
ATOM 768 N N . GLU A 1 100 ? 10.370 -7.455 -22.742 1.00 97.44 100 GLU A N 1
ATOM 769 C CA . GLU A 1 100 ? 9.546 -8.363 -21.940 1.00 97.44 100 GLU A CA 1
ATOM 770 C C . GLU A 1 100 ? 10.069 -8.508 -20.504 1.00 97.44 100 GLU A C 1
ATOM 772 O O . GLU A 1 100 ? 9.318 -8.283 -19.554 1.00 97.44 100 GLU A O 1
ATOM 777 N N . ASP A 1 101 ? 11.366 -8.778 -20.338 1.00 97.88 101 ASP A N 1
ATOM 778 C CA . ASP A 1 101 ? 11.999 -8.972 -19.029 1.00 97.88 101 ASP A CA 1
ATOM 779 C C . ASP A 1 101 ? 11.808 -7.772 -18.088 1.00 97.88 101 ASP A C 1
ATOM 781 O O . ASP A 1 101 ? 11.570 -7.937 -16.884 1.00 97.88 101 ASP A O 1
ATOM 785 N N . ALA A 1 102 ? 11.889 -6.549 -18.619 1.00 97.56 102 ALA A N 1
ATOM 786 C CA . ALA A 1 102 ? 11.727 -5.328 -17.843 1.00 97.56 102 ALA A CA 1
ATOM 787 C C . ALA A 1 102 ? 10.287 -5.160 -17.340 1.00 97.56 102 ALA A C 1
ATOM 789 O O . ALA A 1 102 ? 10.081 -4.816 -16.170 1.00 97.56 102 ALA A O 1
ATOM 790 N N . TYR A 1 103 ? 9.292 -5.446 -18.185 1.00 95.88 103 TYR A N 1
ATOM 791 C CA . TYR A 1 103 ? 7.885 -5.409 -17.784 1.00 95.88 103 TYR A CA 1
ATOM 792 C C . TYR A 1 103 ? 7.544 -6.545 -16.812 1.00 95.88 103 TYR A C 1
ATOM 794 O O . TYR A 1 103 ? 6.907 -6.290 -15.791 1.00 95.88 103 TYR A O 1
ATOM 802 N N . VAL A 1 104 ? 8.034 -7.767 -17.043 1.00 95.69 104 VAL A N 1
ATOM 803 C CA . VAL A 1 104 ? 7.859 -8.901 -16.116 1.00 95.69 104 VAL A CA 1
ATOM 804 C C . VAL A 1 104 ? 8.431 -8.565 -14.736 1.00 95.69 104 VAL A C 1
ATOM 806 O O . VAL A 1 104 ? 7.766 -8.751 -13.715 1.00 95.69 104 VAL A O 1
ATOM 809 N N . SER A 1 105 ? 9.628 -7.978 -14.692 1.00 95.50 105 SER A N 1
ATOM 810 C CA . SER A 1 105 ? 10.271 -7.546 -13.445 1.00 95.50 105 SER A CA 1
ATOM 811 C C . SER A 1 105 ? 9.529 -6.407 -12.736 1.00 95.50 105 SER A C 1
ATOM 813 O O . SER A 1 105 ? 9.610 -6.283 -11.509 1.00 95.50 105 SER A O 1
ATOM 815 N N . TYR A 1 106 ? 8.852 -5.533 -13.485 1.00 95.81 106 TYR A N 1
ATOM 816 C CA . TYR A 1 106 ? 7.980 -4.496 -12.930 1.00 95.81 106 TYR A CA 1
ATOM 817 C C . TYR A 1 106 ? 6.739 -5.119 -12.278 1.00 95.81 106 TYR A C 1
ATOM 819 O O . TYR A 1 106 ? 6.487 -4.859 -11.099 1.00 95.81 106 TYR A O 1
ATOM 827 N N . LEU A 1 107 ? 6.033 -5.989 -13.008 1.00 95.06 107 LEU A N 1
ATOM 828 C CA . LEU A 1 107 ? 4.803 -6.652 -12.562 1.00 95.06 107 LEU A CA 1
ATOM 829 C C . LEU A 1 107 ? 5.036 -7.542 -11.334 1.00 95.06 107 LEU A C 1
ATOM 831 O O . LEU A 1 107 ? 4.230 -7.537 -10.407 1.00 95.06 107 LEU A O 1
ATOM 835 N N . ALA A 1 108 ? 6.166 -8.252 -11.285 1.00 94.31 108 ALA A N 1
ATOM 836 C CA . ALA A 1 108 ? 6.529 -9.098 -10.149 1.00 94.31 108 ALA A CA 1
ATOM 837 C C . ALA A 1 108 ? 6.706 -8.309 -8.837 1.00 94.31 108 ALA A C 1
ATOM 839 O O . ALA A 1 108 ? 6.421 -8.828 -7.760 1.00 94.31 108 ALA A O 1
ATOM 840 N N . ARG A 1 109 ? 7.175 -7.056 -8.918 1.00 93.38 109 ARG A N 1
ATOM 841 C CA . ARG A 1 109 ? 7.417 -6.191 -7.748 1.00 93.38 109 ARG A CA 1
ATOM 842 C C . ARG A 1 109 ? 6.235 -5.304 -7.382 1.00 93.38 109 ARG A C 1
ATOM 844 O O . ARG A 1 109 ? 6.160 -4.865 -6.241 1.00 93.38 109 ARG A O 1
ATOM 851 N N . HIS A 1 110 ? 5.314 -5.080 -8.317 1.00 95.25 110 HIS A N 1
ATOM 852 C CA . HIS A 1 110 ? 4.119 -4.266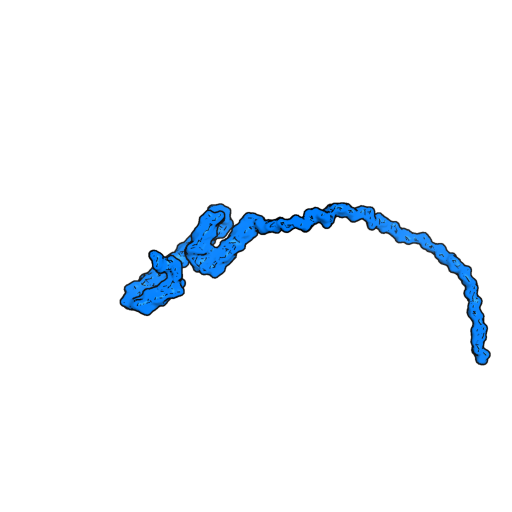 -8.100 1.00 95.25 110 HIS A CA 1
ATOM 853 C C . HIS A 1 110 ? 2.864 -5.044 -8.514 1.00 95.25 110 HIS A C 1
ATOM 855 O O . HIS A 1 110 ? 2.196 -4.666 -9.479 1.00 95.25 110 HIS A O 1
ATOM 861 N N . PRO A 1 111 ? 2.485 -6.112 -7.783 1.00 90.12 111 PRO A N 1
ATOM 862 C CA . PRO A 1 111 ? 1.298 -6.905 -8.112 1.00 90.12 111 PRO A CA 1
ATOM 863 C C . PRO A 1 111 ? -0.009 -6.093 -8.119 1.00 90.12 111 PRO A C 1
ATOM 865 O O . PRO A 1 111 ? -1.015 -6.532 -8.673 1.00 90.12 111 PRO A O 1
ATOM 868 N N . TRP A 1 112 ? -0.013 -4.911 -7.489 1.00 90.75 112 TRP A N 1
ATOM 869 C CA . TRP A 1 112 ? -1.143 -3.979 -7.473 1.00 90.75 112 TRP A CA 1
ATOM 870 C C . TRP A 1 112 ? -1.194 -3.028 -8.679 1.00 90.75 112 TRP A C 1
ATOM 872 O O . TRP A 1 112 ? -2.270 -2.514 -8.971 1.00 90.75 112 TRP A O 1
ATOM 882 N N . GLY A 1 113 ? -0.075 -2.814 -9.375 1.00 80.50 113 GLY A N 1
ATOM 883 C CA . GLY A 1 113 ? 0.074 -1.838 -10.462 1.00 80.50 113 GLY A CA 1
ATOM 884 C C . GLY A 1 113 ? -0.232 -2.358 -11.865 1.00 80.50 113 GLY A C 1
ATOM 885 O O . GLY A 1 113 ? -0.033 -1.667 -12.859 1.00 80.50 113 GLY A O 1
ATOM 886 N N . ALA A 1 114 ? -0.663 -3.614 -11.955 1.00 68.62 114 ALA A N 1
ATOM 887 C CA . ALA A 1 114 ? -0.852 -4.356 -13.198 1.00 68.62 114 ALA A CA 1
ATOM 888 C C . ALA A 1 114 ? -2.283 -4.281 -13.773 1.00 68.62 114 ALA A C 1
ATOM 890 O O . ALA A 1 114 ? -2.677 -5.183 -14.510 1.00 68.62 114 ALA A O 1
ATOM 891 N N . ARG A 1 115 ? -3.093 -3.293 -13.378 1.00 56.19 115 ARG A N 1
ATOM 892 C CA . ARG A 1 115 ? -4.539 -3.265 -13.662 1.00 56.19 115 ARG A CA 1
ATOM 893 C C . ARG A 1 115 ? -4.926 -2.270 -14.743 1.00 56.19 115 ARG A C 1
ATOM 895 O O . ARG A 1 115 ? -4.355 -1.161 -14.742 1.00 56.19 115 ARG A O 1
#

Sequence (115 aa):
MSAARSDIKTAPRRNRRLAILVAAVSASALLGACEVGPTPAEIAQMEWQTAARLDTPPAYEAYLRLYPAGEFNVVARQRIEELRIQENAAYQAARRIDNEDAYVSYLARHPWGAR